Protein AF-A0A238XR84-F1 (afdb_monomer_lite)

Structure (mmCIF, N/CA/C/O backbone):
data_AF-A0A238XR84-F1
#
_entry.id   AF-A0A238XR84-F1
#
loop_
_atom_site.group_PDB
_atom_site.id
_atom_site.type_symbol
_atom_site.label_atom_id
_atom_site.label_alt_id
_atom_site.label_comp_id
_atom_site.label_asym_id
_atom_site.label_entity_id
_atom_site.label_seq_id
_atom_site.pdbx_PDB_ins_code
_atom_site.Cartn_x
_atom_site.Cartn_y
_atom_site.Cartn_z
_atom_site.occupancy
_atom_site.B_iso_or_equiv
_atom_site.auth_seq_id
_atom_site.auth_comp_id
_atom_site.auth_asym_id
_atom_site.auth_atom_id
_atom_site.pdbx_PDB_model_num
ATOM 1 N N . MET A 1 1 ? -1.862 -2.875 7.528 1.00 88.19 1 MET A N 1
ATOM 2 C CA . MET A 1 1 ? -0.727 -2.158 6.907 1.00 88.19 1 MET A CA 1
ATOM 3 C C . MET A 1 1 ? 0.056 -1.457 8.000 1.00 88.19 1 MET A C 1
ATOM 5 O O . MET A 1 1 ? -0.581 -0.856 8.855 1.00 88.19 1 MET A O 1
ATOM 9 N N . ASN A 1 2 ? 1.387 -1.549 8.004 1.00 93.06 2 ASN A N 1
ATOM 10 C CA . ASN A 1 2 ? 2.237 -0.803 8.945 1.00 93.06 2 ASN A CA 1
ATOM 11 C C . ASN A 1 2 ? 2.864 0.441 8.275 1.00 93.06 2 ASN A C 1
ATOM 13 O O . ASN A 1 2 ? 2.780 0.601 7.057 1.00 93.06 2 ASN A O 1
ATOM 17 N N . TRP A 1 3 ? 3.506 1.313 9.059 1.00 92.62 3 TRP A N 1
ATOM 18 C CA . TRP A 1 3 ? 4.103 2.558 8.554 1.00 92.62 3 TRP A CA 1
ATOM 19 C C . TRP A 1 3 ? 5.194 2.340 7.494 1.00 92.62 3 TRP A C 1
ATOM 21 O O . TRP A 1 3 ? 5.201 3.004 6.457 1.00 92.62 3 TRP A O 1
ATOM 31 N N . LYS A 1 4 ? 6.108 1.388 7.733 1.00 93.75 4 LYS A N 1
ATOM 32 C CA . LYS A 1 4 ? 7.199 1.067 6.797 1.00 93.75 4 LYS A CA 1
ATOM 33 C C . LYS A 1 4 ? 6.638 0.577 5.459 1.00 93.75 4 LYS A C 1
ATOM 35 O O . LYS A 1 4 ? 7.104 1.004 4.411 1.00 93.75 4 LYS A O 1
ATOM 40 N N . GLN A 1 5 ? 5.603 -0.259 5.509 1.00 95.19 5 GLN A N 1
ATOM 41 C CA . GLN A 1 5 ? 4.885 -0.774 4.349 1.00 95.19 5 GLN A CA 1
ATOM 42 C C . GLN A 1 5 ? 4.175 0.344 3.577 1.00 95.19 5 GLN A C 1
ATOM 44 O O . GLN A 1 5 ? 4.319 0.395 2.364 1.00 95.19 5 GLN A O 1
ATOM 49 N N . ALA A 1 6 ? 3.492 1.275 4.255 1.00 95.56 6 ALA A N 1
ATOM 50 C CA . ALA A 1 6 ? 2.889 2.445 3.609 1.00 95.56 6 ALA A CA 1
ATOM 51 C C . ALA A 1 6 ? 3.936 3.267 2.833 1.00 95.56 6 ALA A C 1
ATOM 53 O O . ALA A 1 6 ? 3.752 3.541 1.651 1.00 95.56 6 ALA A O 1
ATOM 54 N N . LYS A 1 7 ? 5.090 3.551 3.454 1.00 95.75 7 LYS A N 1
ATOM 55 C CA . LYS A 1 7 ? 6.202 4.249 2.787 1.00 95.75 7 LYS A CA 1
ATOM 56 C C . LYS A 1 7 ? 6.784 3.454 1.608 1.00 95.75 7 LYS A C 1
ATOM 58 O O . LYS A 1 7 ? 7.129 4.052 0.595 1.00 95.75 7 LYS A O 1
ATOM 63 N N . LEU A 1 8 ? 6.908 2.129 1.722 1.00 96.69 8 LEU A N 1
ATOM 64 C CA . LEU A 1 8 ? 7.383 1.273 0.626 1.00 96.69 8 LEU A CA 1
ATOM 65 C C . LEU A 1 8 ? 6.394 1.216 -0.544 1.00 96.69 8 LEU A C 1
ATOM 67 O O . LEU A 1 8 ? 6.840 1.173 -1.683 1.00 96.69 8 LEU A O 1
ATOM 71 N N . LEU A 1 9 ? 5.084 1.259 -0.283 1.00 97.00 9 LEU A N 1
ATOM 72 C CA . LEU A 1 9 ? 4.050 1.345 -1.320 1.00 97.00 9 LEU A CA 1
ATOM 73 C C . LEU A 1 9 ? 4.121 2.681 -2.067 1.00 97.00 9 LEU A C 1
ATOM 75 O O . LEU A 1 9 ? 4.111 2.679 -3.294 1.00 97.00 9 LEU A O 1
ATOM 79 N N . ASP A 1 10 ? 4.262 3.798 -1.345 1.00 96.62 10 ASP A N 1
ATOM 80 C CA . ASP A 1 10 ? 4.427 5.128 -1.948 1.00 96.62 10 ASP A CA 1
ATOM 81 C C . ASP A 1 10 ? 5.706 5.208 -2.810 1.00 96.62 10 ASP A C 1
ATOM 83 O O . ASP A 1 10 ? 5.679 5.755 -3.912 1.00 96.62 10 ASP A O 1
ATOM 87 N N . ILE A 1 11 ? 6.819 4.615 -2.349 1.00 96.25 11 ILE A N 1
ATOM 88 C CA . ILE A 1 11 ? 8.073 4.510 -3.121 1.00 96.25 11 ILE A CA 1
ATOM 89 C C . ILE A 1 11 ? 7.884 3.635 -4.366 1.00 96.25 11 ILE A C 1
ATOM 91 O O . ILE A 1 11 ? 8.213 4.071 -5.463 1.00 96.25 11 ILE A O 1
ATOM 95 N N . LEU A 1 12 ? 7.333 2.427 -4.211 1.00 95.62 12 LEU A N 1
ATOM 96 C CA . LEU A 1 12 ? 7.104 1.485 -5.309 1.00 95.62 12 LEU A CA 1
ATOM 97 C C . LEU A 1 12 ? 6.228 2.106 -6.403 1.00 95.62 12 LEU A C 1
ATOM 99 O O . LEU A 1 12 ? 6.561 2.023 -7.581 1.00 95.62 12 LEU A O 1
ATOM 103 N N . LEU A 1 13 ? 5.137 2.769 -6.010 1.00 95.00 13 LEU A N 1
ATOM 104 C CA . LEU A 1 13 ? 4.223 3.436 -6.931 1.00 95.00 13 LEU A CA 1
ATOM 105 C C . LEU A 1 13 ? 4.885 4.625 -7.645 1.00 95.00 13 LEU A C 1
ATOM 107 O O . LEU A 1 13 ? 4.700 4.789 -8.849 1.00 95.00 13 LEU A O 1
ATOM 111 N N . LYS A 1 14 ? 5.691 5.421 -6.930 1.00 95.06 14 LYS A N 1
ATOM 112 C CA . LYS A 1 14 ? 6.475 6.509 -7.529 1.00 95.06 14 LYS A CA 1
ATOM 113 C C . LYS A 1 14 ? 7.510 5.981 -8.523 1.00 95.06 14 LYS A C 1
ATOM 115 O O . LYS A 1 14 ? 7.680 6.558 -9.589 1.00 95.06 14 LYS A O 1
ATOM 120 N N . ASP A 1 15 ? 8.185 4.882 -8.211 1.00 94.69 15 ASP A N 1
ATOM 121 C CA . ASP A 1 15 ? 9.195 4.321 -9.105 1.00 94.69 15 ASP A CA 1
ATOM 122 C C . ASP A 1 15 ? 8.580 3.788 -10.409 1.00 94.69 15 ASP A C 1
ATOM 124 O O . ASP A 1 15 ? 9.221 3.858 -11.455 1.00 94.69 15 ASP A O 1
ATOM 128 N N . PHE A 1 16 ? 7.316 3.346 -10.405 1.00 93.88 16 PHE A N 1
ATOM 129 C CA . PHE A 1 16 ? 6.619 2.951 -11.635 1.00 93.88 16 PHE A CA 1
ATOM 130 C C . PHE A 1 16 ? 6.484 4.077 -12.679 1.00 93.88 16 PHE A C 1
ATOM 132 O O . PHE A 1 16 ? 6.360 3.766 -13.868 1.00 93.88 16 PHE A O 1
ATOM 139 N N . THR A 1 17 ? 6.552 5.355 -12.277 1.00 92.75 17 THR A N 1
ATOM 140 C CA . THR A 1 17 ? 6.518 6.508 -13.200 1.00 92.75 17 THR A CA 1
ATOM 141 C C . THR A 1 17 ? 7.902 6.929 -13.707 1.00 92.75 17 THR A C 1
ATOM 143 O O . THR A 1 17 ? 7.994 7.700 -14.661 1.00 92.75 17 THR A O 1
ATOM 146 N N . ILE A 1 18 ? 8.997 6.402 -13.142 1.00 92.94 18 ILE A N 1
ATOM 147 C CA . ILE A 1 18 ? 10.359 6.799 -13.521 1.00 92.94 18 ILE A CA 1
ATOM 148 C C . ILE A 1 18 ? 10.687 6.327 -14.944 1.00 92.94 18 ILE A C 1
ATOM 150 O O . ILE A 1 18 ? 10.799 5.132 -15.219 1.00 92.94 18 ILE A O 1
ATOM 154 N N . ILE A 1 19 ? 10.942 7.291 -15.836 1.00 88.06 19 ILE A N 1
ATOM 155 C CA . ILE A 1 19 ? 11.236 7.076 -17.265 1.00 88.06 19 ILE A CA 1
ATOM 156 C C . ILE A 1 19 ? 12.363 6.049 -17.478 1.00 88.06 19 ILE A C 1
ATOM 158 O O . ILE A 1 19 ? 12.243 5.184 -18.338 1.00 88.06 19 ILE A O 1
ATOM 162 N N . LYS A 1 20 ? 13.419 6.061 -16.649 1.00 88.06 20 LYS A N 1
ATOM 163 C CA . LYS A 1 20 ? 14.540 5.101 -16.730 1.00 88.06 20 LYS A CA 1
ATOM 164 C C . LYS A 1 20 ? 14.117 3.629 -16.562 1.00 88.06 20 LYS A C 1
ATOM 166 O O . LYS A 1 20 ? 14.838 2.737 -17.006 1.00 88.06 20 LYS A O 1
ATOM 171 N N . TYR A 1 21 ? 12.988 3.353 -15.909 1.00 88.00 21 TYR A N 1
ATOM 172 C CA . TYR A 1 21 ? 12.484 1.989 -15.714 1.00 88.00 21 TYR A CA 1
ATOM 173 C C . TYR A 1 21 ? 11.470 1.571 -16.789 1.00 88.00 21 TYR A C 1
ATOM 175 O O . TYR A 1 21 ? 11.160 0.380 -16.900 1.00 88.00 21 TYR A O 1
ATOM 183 N N . LYS A 1 22 ? 11.020 2.506 -17.634 1.00 84.62 22 LYS A N 1
ATOM 184 C CA . LYS A 1 22 ? 10.202 2.201 -18.809 1.00 84.62 22 LYS A CA 1
ATOM 185 C C . LYS A 1 22 ? 11.039 1.501 -19.886 1.00 84.62 22 LYS A C 1
ATOM 187 O O . LYS A 1 22 ? 12.230 1.750 -20.059 1.00 84.62 22 LYS A O 1
ATOM 192 N N . GLY A 1 23 ? 10.427 0.538 -20.564 1.00 79.31 23 GLY A N 1
ATOM 193 C CA . GLY A 1 23 ? 10.856 0.034 -21.867 1.00 79.31 23 GLY A CA 1
ATOM 194 C C . GLY A 1 23 ? 9.964 0.632 -22.951 1.00 79.31 23 GLY A C 1
ATOM 195 O O . GLY A 1 23 ? 9.731 1.838 -22.964 1.00 79.31 23 GLY A O 1
ATOM 196 N N . ASN A 1 24 ? 9.405 -0.227 -23.802 1.00 82.06 24 ASN A N 1
ATOM 197 C CA . ASN A 1 24 ? 8.476 0.130 -24.879 1.00 82.06 24 ASN A CA 1
ATOM 198 C C . ASN A 1 24 ? 7.098 0.555 -24.316 1.00 82.06 24 ASN A C 1
ATOM 200 O O . ASN A 1 24 ? 6.122 -0.172 -24.449 1.00 82.06 24 ASN A O 1
ATOM 204 N N . GLY A 1 25 ? 7.028 1.677 -23.595 1.00 79.12 25 GLY A N 1
ATOM 205 C CA . GLY A 1 25 ? 5.813 2.193 -22.941 1.00 79.12 25 GLY A CA 1
ATOM 206 C C . GLY A 1 25 ? 5.474 1.568 -21.577 1.00 79.12 25 GLY A C 1
ATOM 207 O O . GLY A 1 25 ? 4.830 2.220 -20.757 1.00 79.12 25 GLY A O 1
ATOM 208 N N . TYR A 1 26 ? 5.957 0.355 -21.291 1.00 88.00 26 TYR A N 1
ATOM 209 C CA . TYR A 1 26 ? 5.687 -0.371 -20.041 1.00 88.00 26 TYR A CA 1
ATOM 210 C C . TYR A 1 26 ? 6.864 -0.357 -19.060 1.00 88.00 26 TYR A C 1
ATOM 212 O O . TYR A 1 26 ? 8.029 -0.379 -19.464 1.00 88.00 26 TYR A O 1
ATOM 220 N N . THR A 1 27 ? 6.561 -0.421 -17.765 1.00 91.00 27 THR A N 1
ATOM 221 C CA . THR A 1 27 ? 7.530 -0.562 -16.671 1.00 91.00 27 THR A CA 1
ATOM 222 C C . THR A 1 27 ? 7.480 -1.987 -16.114 1.00 91.00 27 THR A C 1
ATOM 224 O O . THR A 1 27 ? 6.407 -2.480 -15.767 1.00 91.00 27 THR A O 1
ATOM 227 N N . THR A 1 28 ? 8.627 -2.664 -15.989 1.00 91.31 28 THR A N 1
ATOM 228 C CA . THR A 1 28 ? 8.677 -4.011 -15.389 1.00 91.31 28 THR A CA 1
ATOM 229 C C . THR A 1 28 ? 8.962 -3.948 -13.890 1.00 91.31 28 THR A C 1
ATOM 231 O O . THR A 1 28 ? 9.750 -3.117 -13.428 1.00 91.31 28 THR A O 1
ATOM 234 N N . VAL A 1 29 ? 8.362 -4.867 -13.127 1.00 92.00 29 VAL A N 1
ATOM 235 C CA . VAL A 1 29 ? 8.583 -4.988 -11.671 1.00 92.00 29 VAL A CA 1
ATOM 236 C C . VAL A 1 29 ? 10.067 -5.172 -11.357 1.00 92.00 29 VAL A C 1
ATOM 238 O O . VAL A 1 29 ? 10.589 -4.572 -10.422 1.00 92.00 29 VAL A O 1
ATOM 241 N N . GLU A 1 30 ? 10.773 -5.963 -12.166 1.00 91.50 30 GLU A N 1
ATOM 242 C CA . GLU A 1 30 ? 12.195 -6.244 -11.976 1.00 91.50 30 GLU A CA 1
ATOM 243 C C . GLU A 1 30 ? 13.076 -4.995 -12.148 1.00 91.50 30 GLU A C 1
ATOM 245 O O . GLU A 1 30 ? 13.988 -4.782 -11.345 1.00 91.50 30 GLU A O 1
ATOM 250 N N . LYS A 1 31 ? 12.791 -4.135 -13.141 1.00 92.44 31 LYS A N 1
ATOM 251 C CA . LYS A 1 31 ? 13.519 -2.868 -13.336 1.00 92.44 31 LYS A CA 1
ATOM 252 C C . LYS A 1 31 ? 13.318 -1.925 -12.151 1.00 92.44 31 LYS A C 1
ATOM 254 O O . LYS A 1 31 ? 14.297 -1.381 -11.648 1.00 92.44 31 LYS A O 1
ATOM 259 N N . VAL A 1 32 ? 12.079 -1.786 -11.676 1.00 93.19 32 VAL A N 1
ATOM 260 C CA . VAL A 1 32 ? 11.742 -0.982 -10.487 1.00 93.19 32 VAL A CA 1
ATOM 261 C C . VAL A 1 32 ? 12.441 -1.531 -9.240 1.00 93.19 32 VAL A C 1
ATOM 263 O O . VAL A 1 32 ? 13.127 -0.794 -8.532 1.00 93.19 32 VAL A O 1
ATOM 266 N N . LYS A 1 33 ? 12.353 -2.849 -9.015 1.00 93.75 33 LYS A N 1
ATOM 267 C CA . LYS A 1 33 ? 12.988 -3.531 -7.883 1.00 93.75 33 LYS A CA 1
ATOM 268 C C . LYS A 1 33 ? 14.503 -3.313 -7.865 1.00 93.75 33 LYS A C 1
ATOM 270 O O . LYS A 1 33 ? 15.031 -2.859 -6.855 1.00 93.75 33 LYS A O 1
ATOM 275 N N . LYS A 1 34 ? 15.201 -3.606 -8.970 1.00 92.50 34 LYS A N 1
ATOM 276 C CA . LYS A 1 34 ? 16.663 -3.429 -9.080 1.00 92.50 34 LYS A CA 1
ATOM 277 C C . LYS A 1 34 ? 17.073 -1.953 -9.037 1.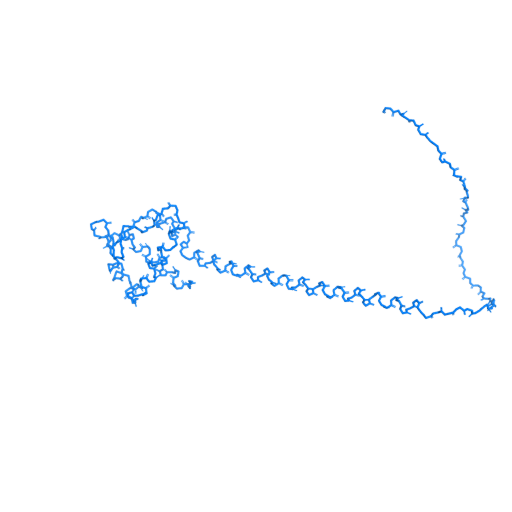00 92.50 34 LYS A C 1
ATOM 279 O O . LYS A 1 34 ? 18.156 -1.633 -8.554 1.00 92.50 34 LYS A O 1
ATOM 284 N N . GLY A 1 35 ? 16.214 -1.059 -9.528 1.00 90.44 35 GLY A N 1
ATOM 285 C CA . GLY A 1 35 ? 16.471 0.373 -9.620 1.00 90.44 35 GLY A CA 1
ATOM 286 C C . GLY A 1 35 ? 16.531 1.108 -8.278 1.00 90.44 35 GLY A C 1
ATOM 287 O O . GLY A 1 35 ? 17.268 2.089 -8.169 1.00 90.44 35 GLY A O 1
ATOM 288 N N . ASN A 1 36 ? 15.807 0.638 -7.256 1.00 94.19 36 ASN A N 1
ATOM 289 C CA . ASN A 1 36 ? 15.675 1.335 -5.975 1.00 94.19 36 ASN A CA 1
ATOM 290 C C . ASN A 1 36 ? 16.340 0.584 -4.807 1.00 94.19 36 ASN A C 1
ATOM 292 O O . ASN A 1 36 ? 16.024 -0.568 -4.515 1.00 94.19 36 ASN A O 1
ATOM 296 N N . LYS A 1 37 ? 17.209 1.274 -4.053 1.00 92.94 37 LYS A N 1
ATOM 297 C CA . LYS A 1 37 ? 17.956 0.717 -2.903 1.00 92.94 37 LYS A CA 1
ATOM 298 C C . LYS A 1 37 ? 17.073 0.166 -1.769 1.00 92.94 37 LYS A C 1
ATOM 300 O O . LYS A 1 37 ? 17.549 -0.662 -0.993 1.00 92.94 37 LYS A O 1
ATOM 305 N N . HIS A 1 38 ? 15.828 0.626 -1.643 1.00 92.88 38 HIS A N 1
ATOM 306 C CA . HIS A 1 38 ? 14.859 0.126 -0.665 1.00 92.88 38 HIS A CA 1
ATOM 307 C C . HIS A 1 38 ? 14.082 -1.092 -1.176 1.00 92.88 38 HIS A C 1
ATOM 309 O O . HIS A 1 38 ? 13.787 -1.979 -0.381 1.00 92.88 38 HIS A O 1
ATOM 315 N N . LEU A 1 39 ? 13.784 -1.158 -2.479 1.00 94.19 39 LEU A N 1
ATOM 316 C CA . LEU A 1 39 ? 13.023 -2.257 -3.088 1.00 94.19 39 LEU A CA 1
ATOM 317 C C . LEU A 1 39 ? 13.912 -3.460 -3.432 1.00 94.19 39 LEU A C 1
ATOM 319 O O . LEU A 1 39 ? 13.488 -4.601 -3.272 1.00 94.19 39 LEU A O 1
ATOM 323 N N . ASN A 1 40 ? 15.168 -3.225 -3.824 1.00 94.38 40 ASN A N 1
ATOM 324 C CA . ASN A 1 40 ? 16.122 -4.279 -4.184 1.00 94.38 40 ASN A CA 1
ATOM 325 C C . ASN A 1 40 ? 16.408 -5.246 -3.019 1.00 94.38 40 ASN A C 1
ATOM 327 O O . ASN A 1 40 ? 16.695 -6.419 -3.233 1.00 94.38 40 ASN A O 1
ATOM 331 N N . LYS A 1 41 ? 16.287 -4.763 -1.775 1.00 93.62 41 LYS A N 1
ATOM 332 C CA . LYS A 1 41 ? 16.479 -5.560 -0.552 1.00 93.62 41 LYS A CA 1
ATOM 333 C C . LYS A 1 41 ? 15.296 -6.470 -0.203 1.00 93.62 41 LYS A C 1
ATOM 335 O O . LYS A 1 41 ? 15.426 -7.275 0.710 1.00 93.62 41 LYS A O 1
ATOM 340 N N . LEU A 1 42 ? 14.153 -6.319 -0.874 1.00 94.38 42 LEU A N 1
ATOM 341 C CA . LEU A 1 42 ? 12.951 -7.105 -0.603 1.00 94.38 42 LEU A CA 1
ATOM 342 C C . LEU A 1 42 ? 12.981 -8.436 -1.363 1.00 94.38 42 LEU A C 1
ATOM 344 O O . LEU A 1 42 ? 13.442 -8.523 -2.505 1.00 94.38 42 LEU A O 1
ATOM 348 N N . SER A 1 43 ? 12.431 -9.481 -0.756 1.00 95.38 43 SER A N 1
ATOM 349 C CA . SER A 1 43 ? 12.114 -10.728 -1.456 1.00 95.38 43 SER A CA 1
ATOM 350 C C . SER A 1 43 ? 11.044 -10.498 -2.536 1.00 95.38 43 SER A C 1
ATOM 352 O O . SER A 1 43 ? 10.295 -9.520 -2.491 1.00 95.38 43 SER A O 1
ATOM 354 N N . ASN A 1 44 ? 10.948 -11.394 -3.526 1.00 93.12 44 ASN A N 1
ATOM 355 C CA . ASN A 1 44 ? 9.898 -11.289 -4.553 1.00 93.12 44 ASN A CA 1
ATOM 356 C C . ASN A 1 44 ? 8.503 -11.343 -3.910 1.00 93.12 44 ASN A C 1
ATOM 358 O O . ASN A 1 44 ? 7.689 -10.465 -4.153 1.00 93.12 44 ASN A O 1
ATOM 362 N N . LEU A 1 45 ? 8.306 -12.254 -2.953 1.00 94.62 45 LEU A N 1
ATOM 363 C CA . LEU A 1 45 ? 7.070 -12.396 -2.184 1.00 94.62 45 LEU A CA 1
ATOM 364 C C . LEU A 1 45 ? 6.692 -11.138 -1.373 1.00 94.62 45 LEU A C 1
ATOM 366 O O . LEU A 1 45 ? 5.510 -10.882 -1.143 1.00 94.62 45 LEU A O 1
ATOM 370 N N . GLU A 1 46 ? 7.657 -10.326 -0.933 1.00 95.00 46 GLU A N 1
ATOM 371 C CA . GLU A 1 46 ? 7.366 -9.010 -0.347 1.00 95.00 46 GLU A CA 1
ATOM 372 C C . GLU A 1 46 ? 6.936 -7.988 -1.402 1.00 95.00 46 GLU A C 1
ATOM 374 O O . GLU A 1 46 ? 5.968 -7.268 -1.167 1.00 95.00 46 GLU A O 1
ATOM 379 N N . ILE A 1 47 ? 7.596 -7.946 -2.564 1.00 95.06 47 ILE A N 1
ATOM 380 C CA . ILE A 1 47 ? 7.181 -7.096 -3.692 1.00 95.06 47 ILE A CA 1
ATOM 381 C C . ILE A 1 47 ? 5.766 -7.470 -4.156 1.00 95.06 47 ILE A C 1
ATOM 383 O O . ILE A 1 47 ? 4.926 -6.583 -4.293 1.00 95.06 47 ILE A O 1
ATOM 387 N N . ASP A 1 48 ? 5.455 -8.759 -4.285 1.00 93.62 48 ASP A N 1
ATOM 388 C CA . ASP A 1 48 ? 4.131 -9.256 -4.672 1.00 93.62 48 ASP A CA 1
ATOM 389 C C . ASP A 1 48 ? 3.057 -8.860 -3.648 1.00 93.62 48 ASP A C 1
ATOM 391 O O . ASP A 1 48 ? 1.972 -8.410 -4.018 1.00 93.62 48 ASP A O 1
ATOM 395 N N . LYS A 1 49 ? 3.373 -8.919 -2.344 1.00 94.94 49 LYS A N 1
ATOM 396 C CA . LYS A 1 49 ? 2.500 -8.395 -1.277 1.00 94.94 49 LYS A CA 1
ATOM 397 C C . LYS A 1 49 ? 2.268 -6.887 -1.398 1.00 94.94 49 LYS A C 1
ATOM 399 O O . LYS A 1 49 ? 1.159 -6.431 -1.118 1.00 94.94 49 LYS A O 1
ATOM 404 N N . LEU A 1 50 ? 3.276 -6.103 -1.791 1.00 95.38 50 LEU A N 1
ATOM 405 C CA . LEU A 1 50 ? 3.108 -4.664 -2.025 1.00 95.38 50 LEU A CA 1
ATOM 406 C C . LEU A 1 50 ? 2.232 -4.407 -3.264 1.00 95.38 50 LEU A C 1
ATOM 408 O O . LEU A 1 50 ? 1.263 -3.654 -3.177 1.00 95.38 50 LEU A O 1
ATOM 412 N N . LEU A 1 51 ? 2.502 -5.087 -4.382 1.00 94.69 51 LEU A N 1
ATOM 413 C CA . LEU A 1 51 ? 1.708 -4.999 -5.613 1.00 94.69 51 LEU A CA 1
ATOM 414 C C . LEU A 1 51 ? 0.250 -5.416 -5.390 1.00 94.69 51 LEU A C 1
ATOM 416 O O . LEU A 1 51 ? -0.656 -4.748 -5.883 1.00 94.69 51 LEU A O 1
ATOM 420 N N . PHE A 1 52 ? 0.002 -6.462 -4.599 1.00 94.00 52 PHE A N 1
ATOM 421 C CA . PHE A 1 52 ? -1.344 -6.880 -4.208 1.00 94.00 52 PHE A CA 1
ATOM 422 C C . PHE A 1 52 ? -2.091 -5.784 -3.435 1.00 94.00 52 PHE A C 1
ATOM 424 O O . PHE A 1 52 ? -3.269 -5.541 -3.696 1.00 94.00 52 PHE A O 1
ATOM 431 N N . ILE A 1 53 ? -1.418 -5.073 -2.522 1.00 94.94 53 ILE A N 1
ATOM 432 C CA . ILE A 1 53 ? -2.026 -3.945 -1.800 1.00 94.94 53 ILE A CA 1
ATOM 433 C C . ILE A 1 53 ? -2.325 -2.782 -2.754 1.00 94.94 53 ILE A C 1
ATOM 435 O O . ILE A 1 53 ? -3.410 -2.211 -2.665 1.00 94.94 53 ILE A O 1
ATOM 439 N N . ILE A 1 54 ? -1.431 -2.469 -3.701 1.00 94.75 54 ILE A N 1
ATOM 440 C CA . ILE A 1 54 ? -1.698 -1.450 -4.732 1.00 94.75 54 ILE A CA 1
ATOM 441 C C . ILE A 1 54 ? -2.916 -1.849 -5.574 1.00 94.75 54 ILE A C 1
ATOM 443 O O . ILE A 1 54 ? -3.844 -1.051 -5.710 1.00 94.75 54 ILE A O 1
ATOM 447 N N . LYS A 1 55 ? -2.964 -3.096 -6.068 1.00 92.94 55 LYS A N 1
ATOM 448 C CA . LYS A 1 55 ? -4.103 -3.636 -6.827 1.00 92.94 55 LYS A CA 1
ATOM 449 C C . LYS A 1 55 ? -5.407 -3.579 -6.023 1.00 92.94 55 LYS A C 1
ATOM 451 O O . LYS A 1 55 ? -6.429 -3.201 -6.579 1.00 92.94 55 LYS A O 1
ATOM 456 N N . LYS A 1 56 ? -5.382 -3.884 -4.721 1.00 93.81 56 LYS A N 1
ATOM 457 C CA . LYS A 1 56 ? -6.566 -3.820 -3.847 1.00 93.81 56 LYS A CA 1
ATOM 458 C C . LYS A 1 56 ? -7.054 -2.391 -3.595 1.00 93.81 56 LYS A C 1
ATOM 460 O O . LYS A 1 56 ? -8.259 -2.156 -3.584 1.00 93.81 56 LYS A O 1
ATOM 465 N N . GLU A 1 57 ? -6.151 -1.445 -3.351 1.00 93.06 57 GLU A N 1
ATOM 466 C CA . GLU A 1 57 ? -6.538 -0.065 -3.035 1.00 93.06 57 GLU A CA 1
ATOM 467 C C . GLU A 1 57 ? -6.933 0.731 -4.288 1.00 93.06 57 GLU A C 1
ATOM 469 O O . GLU A 1 57 ? -7.855 1.540 -4.207 1.00 93.06 57 GLU A O 1
ATOM 474 N N . GLN A 1 58 ? -6.347 0.454 -5.462 1.00 94.19 58 GLN A N 1
ATOM 475 C CA . GLN A 1 58 ? -6.742 1.138 -6.703 1.00 94.19 58 GLN A CA 1
ATOM 476 C C . GLN A 1 58 ? -8.160 0.794 -7.186 1.00 94.19 58 GLN A C 1
ATOM 478 O O . GLN A 1 58 ? -8.744 1.588 -7.912 1.00 94.19 58 GLN A O 1
ATOM 483 N N . LEU A 1 59 ? -8.754 -0.324 -6.743 1.00 92.69 59 LEU A N 1
ATOM 484 C CA . LEU A 1 59 ? -10.170 -0.645 -7.000 1.00 92.69 59 LEU A CA 1
ATOM 485 C C . LEU A 1 59 ? -11.146 0.355 -6.353 1.00 92.69 59 LEU A C 1
ATOM 487 O O . LEU A 1 59 ? -12.327 0.358 -6.682 1.00 92.69 59 LEU A O 1
ATOM 491 N N . LYS A 1 60 ? -10.670 1.189 -5.420 1.00 92.62 60 LYS A N 1
ATOM 492 C CA . LYS A 1 60 ? -11.453 2.252 -4.769 1.00 92.62 60 LYS A CA 1
ATOM 493 C C . LYS A 1 60 ? -11.309 3.607 -5.469 1.00 92.62 60 LYS A C 1
ATOM 495 O O . LYS A 1 60 ? -11.897 4.583 -5.011 1.00 92.62 60 LYS A O 1
ATOM 500 N N . LEU A 1 61 ? -10.482 3.692 -6.514 1.00 90.75 61 LEU A N 1
ATOM 501 C CA . LEU A 1 61 ? -10.222 4.919 -7.264 1.00 90.75 61 LEU A CA 1
ATOM 502 C C . LEU A 1 61 ? -11.040 4.924 -8.567 1.00 90.75 61 LEU A C 1
ATOM 504 O O . LEU A 1 61 ? -11.209 3.865 -9.170 1.00 90.75 61 LEU A O 1
ATOM 508 N N . PRO A 1 62 ? -11.487 6.094 -9.067 1.00 89.69 62 PRO A N 1
ATOM 509 C CA . PRO A 1 62 ? -12.222 6.180 -10.336 1.00 89.69 62 PRO A CA 1
ATOM 510 C C . PRO A 1 62 ? -11.421 5.724 -11.565 1.00 89.69 62 PRO A C 1
ATOM 512 O O . PRO A 1 62 ? -12.000 5.420 -12.604 1.00 89.69 62 PRO A O 1
ATOM 515 N N . LYS A 1 63 ? -10.085 5.717 -11.471 1.00 90.88 63 LYS A N 1
ATOM 516 C CA . LYS A 1 63 ? -9.159 5.265 -12.516 1.00 90.88 63 LYS A CA 1
ATOM 517 C C . LYS A 1 63 ? -8.051 4.415 -11.878 1.00 90.88 63 LYS A C 1
ATOM 519 O O . LYS A 1 63 ? -7.596 4.759 -10.785 1.00 90.88 63 LYS A O 1
ATOM 524 N N . PRO A 1 64 ? -7.584 3.335 -12.529 1.00 93.94 64 PRO A N 1
ATOM 525 C CA . PRO A 1 64 ? -6.474 2.538 -12.021 1.00 93.94 64 PRO A CA 1
ATOM 526 C C . PRO A 1 64 ? -5.152 3.315 -12.100 1.00 93.94 64 PRO A C 1
ATOM 528 O O . PRO A 1 64 ? -4.913 4.083 -13.037 1.00 93.94 64 PRO A O 1
ATOM 531 N N . MET A 1 65 ? -4.274 3.073 -11.125 1.00 94.56 65 MET A N 1
ATOM 532 C CA . MET A 1 65 ? -2.913 3.620 -11.088 1.00 94.56 65 MET A CA 1
ATOM 533 C C . MET A 1 65 ? -1.956 2.776 -11.935 1.00 94.56 65 MET A C 1
ATOM 535 O O . MET A 1 65 ? -1.157 3.312 -12.699 1.00 94.56 65 MET A O 1
ATOM 539 N N . LEU A 1 66 ? -2.062 1.450 -11.819 1.00 93.25 66 LEU A N 1
ATOM 540 C CA . LEU A 1 66 ? -1.296 0.469 -12.581 1.00 93.25 66 LEU A CA 1
ATOM 541 C C . LEU A 1 66 ? -2.260 -0.445 -13.342 1.00 93.25 66 LEU A C 1
ATOM 543 O O . LEU A 1 66 ? -3.128 -1.081 -12.739 1.00 93.25 66 LEU A O 1
ATOM 547 N N . SER A 1 67 ? -2.080 -0.532 -14.657 1.00 89.31 67 SER A N 1
ATOM 548 C CA . SER A 1 67 ? -2.785 -1.473 -15.537 1.00 89.31 67 SER A CA 1
ATOM 549 C C . SER A 1 67 ? -1.797 -2.488 -16.113 1.00 89.31 67 SER A C 1
ATOM 551 O O . SER A 1 67 ? -0.616 -2.179 -16.234 1.00 89.31 67 SER A O 1
ATOM 553 N N . GLY A 1 68 ? -2.256 -3.683 -16.482 1.00 84.50 68 GLY A N 1
ATOM 554 C CA . GLY A 1 68 ? -1.395 -4.746 -17.013 1.00 84.50 68 GLY A CA 1
ATOM 555 C C . GLY A 1 68 ? -1.188 -5.918 -16.052 1.00 84.50 68 GLY A C 1
ATOM 556 O O . GLY A 1 68 ? -1.904 -6.077 -15.058 1.00 84.50 68 GLY A O 1
ATOM 557 N N . ASP A 1 69 ? -0.230 -6.767 -16.409 1.00 79.31 69 ASP A N 1
ATOM 558 C CA . ASP A 1 69 ? -0.066 -8.109 -15.857 1.00 79.31 69 ASP A CA 1
ATOM 559 C C . ASP A 1 69 ? 0.855 -8.137 -14.618 1.00 79.31 69 ASP A C 1
ATOM 561 O O . ASP A 1 69 ? 1.291 -7.104 -14.118 1.00 79.31 69 ASP A O 1
ATOM 565 N N . ILE A 1 70 ? 1.128 -9.316 -14.059 1.00 73.56 70 ILE A N 1
ATOM 566 C CA . ILE A 1 70 ? 1.850 -9.497 -12.787 1.00 73.56 70 ILE A CA 1
ATOM 567 C C . ILE A 1 70 ? 3.268 -8.893 -12.820 1.00 73.56 70 ILE A C 1
ATOM 569 O O . ILE A 1 70 ? 3.715 -8.341 -11.815 1.00 73.56 70 ILE A O 1
ATOM 573 N N . SER A 1 71 ? 3.965 -8.964 -13.958 1.00 80.56 71 SER A N 1
ATOM 574 C CA . SER A 1 71 ? 5.373 -8.557 -14.109 1.00 80.56 71 SER A CA 1
ATOM 575 C C . SER A 1 71 ? 5.594 -7.266 -14.915 1.00 80.56 71 SER A C 1
ATOM 577 O O . SER A 1 71 ? 6.678 -6.674 -14.832 1.00 80.56 71 SER A O 1
ATOM 579 N N . ILE A 1 72 ? 4.589 -6.814 -15.676 1.00 85.06 72 ILE A N 1
ATOM 580 C CA . ILE A 1 72 ? 4.675 -5.704 -16.638 1.00 85.06 72 ILE A CA 1
ATOM 581 C C . ILE A 1 72 ? 3.469 -4.780 -16.454 1.00 85.06 72 ILE A C 1
ATOM 583 O O . ILE A 1 72 ? 2.330 -5.184 -16.683 1.00 85.06 72 ILE A O 1
ATOM 587 N N . PHE A 1 73 ? 3.731 -3.520 -16.100 1.00 91.38 73 PHE A N 1
ATOM 588 C CA . PHE A 1 73 ? 2.701 -2.527 -15.811 1.00 91.38 73 PHE A CA 1
ATOM 589 C C . PHE A 1 73 ? 2.783 -1.308 -16.734 1.00 91.38 73 PHE A C 1
ATOM 591 O O . PHE A 1 73 ? 3.848 -0.730 -16.954 1.00 91.38 73 PHE A O 1
ATOM 598 N N . LEU A 1 74 ? 1.622 -0.871 -17.214 1.00 91.19 74 LEU A N 1
ATOM 599 C CA . LEU A 1 74 ? 1.383 0.468 -17.730 1.00 91.19 74 LEU A CA 1
ATOM 600 C C . LEU A 1 74 ? 1.003 1.373 -16.549 1.00 91.19 74 LEU A C 1
ATOM 602 O O . LEU A 1 74 ? -0.036 1.180 -15.911 1.00 91.19 74 LEU A O 1
ATOM 606 N N . ALA A 1 75 ? 1.863 2.343 -16.246 1.00 92.25 75 ALA A N 1
ATOM 607 C CA . ALA A 1 75 ? 1.673 3.284 -15.150 1.00 92.25 75 ALA A CA 1
ATOM 608 C C . ALA A 1 75 ? 0.900 4.524 -15.622 1.00 92.25 75 ALA A C 1
ATOM 610 O O . ALA A 1 75 ? 1.360 5.254 -16.500 1.00 92.25 75 ALA A O 1
ATOM 611 N N . ASN A 1 76 ? -0.256 4.787 -15.013 1.00 93.44 76 ASN A N 1
ATOM 612 C CA . ASN A 1 76 ? -1.011 6.019 -15.215 1.00 93.44 76 ASN A CA 1
ATOM 613 C C . ASN A 1 76 ? -0.404 7.120 -14.332 1.00 93.44 76 ASN A C 1
ATOM 615 O O . ASN A 1 76 ? -0.784 7.288 -13.172 1.00 93.44 76 ASN A O 1
ATOM 619 N N . GLU A 1 77 ? 0.572 7.846 -14.881 1.00 92.94 77 GLU A N 1
ATOM 620 C CA . GLU A 1 77 ? 1.335 8.867 -14.152 1.00 92.94 77 GLU A CA 1
ATOM 621 C C . GLU A 1 77 ? 0.453 9.934 -13.507 1.00 92.94 77 GLU A C 1
ATOM 623 O O . GLU A 1 77 ? 0.718 10.324 -12.374 1.00 92.94 77 GLU A O 1
ATOM 628 N N . TYR A 1 78 ? -0.604 10.380 -14.194 1.00 94.31 78 TYR A N 1
ATOM 629 C CA . TYR A 1 78 ? -1.519 11.387 -13.663 1.00 94.31 78 TYR A CA 1
ATOM 630 C C . TYR A 1 78 ? -2.181 10.891 -12.375 1.00 94.31 78 TYR A C 1
ATOM 632 O O . TYR A 1 78 ? -2.038 11.518 -11.329 1.00 94.31 78 TYR A O 1
ATOM 640 N N . THR A 1 79 ? -2.828 9.722 -12.421 1.00 94.62 79 THR A N 1
ATOM 641 C CA . THR A 1 79 ? -3.533 9.166 -11.256 1.00 94.62 79 THR A CA 1
ATOM 642 C C . THR A 1 79 ? -2.570 8.731 -10.147 1.00 94.62 79 THR A C 1
ATOM 644 O O . THR A 1 79 ? -2.904 8.865 -8.973 1.00 94.62 79 THR A O 1
ATOM 647 N N . ILE A 1 80 ? -1.354 8.277 -10.476 1.00 95.31 80 ILE A N 1
ATOM 648 C CA . ILE A 1 80 ? -0.302 8.016 -9.479 1.00 95.31 80 ILE A CA 1
ATOM 649 C C . ILE A 1 80 ? 0.119 9.309 -8.775 1.00 95.31 80 ILE A C 1
ATOM 651 O O . ILE A 1 80 ? 0.154 9.352 -7.545 1.00 95.31 80 ILE A O 1
ATOM 655 N N . ASN A 1 81 ? 0.428 10.364 -9.529 1.00 95.38 81 ASN A N 1
ATOM 656 C CA . ASN A 1 81 ? 0.884 11.630 -8.965 1.00 95.38 81 ASN A CA 1
ATOM 657 C C . ASN A 1 81 ? -0.229 12.306 -8.151 1.00 95.38 81 ASN A C 1
ATOM 659 O O . ASN A 1 81 ? 0.032 12.771 -7.047 1.00 95.38 81 ASN A O 1
ATOM 663 N N . GLU A 1 82 ? -1.473 12.293 -8.637 1.00 95.56 82 GLU A N 1
ATOM 664 C CA . GLU A 1 82 ? -2.659 12.749 -7.903 1.00 95.56 82 GLU A CA 1
ATOM 665 C C . GLU A 1 82 ? -2.824 11.987 -6.577 1.00 95.56 82 GLU A C 1
ATOM 667 O O . GLU A 1 82 ? -2.917 12.599 -5.510 1.00 95.56 82 GLU A O 1
ATOM 672 N N . PHE A 1 83 ? -2.771 10.651 -6.612 1.00 96.06 83 PHE A N 1
ATOM 673 C CA . PHE A 1 83 ? -2.878 9.809 -5.423 1.00 96.06 83 PHE A CA 1
ATOM 674 C C . PHE A 1 83 ? -1.770 10.104 -4.399 1.00 96.06 83 PHE A C 1
ATOM 676 O O . PHE A 1 83 ? -2.068 10.331 -3.221 1.00 96.06 83 PHE A O 1
ATOM 683 N N . LEU A 1 84 ? -0.506 10.161 -4.835 1.00 95.94 84 LEU A N 1
ATOM 684 C CA . LEU A 1 84 ? 0.642 10.455 -3.971 1.00 95.94 84 LEU A CA 1
ATOM 685 C C . LEU A 1 84 ? 0.568 11.874 -3.384 1.00 95.94 84 LEU A C 1
ATOM 687 O O . LEU A 1 84 ? 0.740 12.038 -2.174 1.00 95.94 84 LEU A O 1
ATOM 691 N N . ASN A 1 85 ? 0.229 12.879 -4.198 1.00 95.38 85 ASN A N 1
ATOM 692 C CA . ASN A 1 85 ? 0.055 14.268 -3.757 1.00 95.38 85 ASN A CA 1
ATOM 693 C C . ASN A 1 85 ? -1.116 14.417 -2.773 1.00 95.38 85 ASN A C 1
ATOM 695 O O . ASN A 1 85 ? -1.027 15.191 -1.823 1.00 95.38 85 ASN A O 1
ATOM 699 N N . SER A 1 86 ? -2.180 13.621 -2.927 1.00 93.62 86 SER A N 1
ATOM 700 C CA . SER A 1 86 ? -3.302 13.581 -1.978 1.00 93.62 86 SER A CA 1
ATOM 701 C C . SER A 1 86 ? -2.948 12.963 -0.613 1.00 93.62 86 SER A C 1
ATOM 703 O O . SER A 1 86 ? -3.786 12.977 0.296 1.00 93.62 86 SER A O 1
ATOM 705 N N . GLY A 1 87 ? -1.729 12.423 -0.465 1.00 92.00 87 GLY A N 1
ATOM 706 C CA . GLY A 1 87 ? -1.176 11.829 0.754 1.00 92.00 87 GLY A CA 1
ATOM 707 C C . GLY A 1 87 ? -0.892 10.323 0.675 1.00 92.00 87 GLY A C 1
ATOM 708 O O . GLY A 1 87 ? -0.420 9.764 1.667 1.00 92.00 87 GLY A O 1
ATOM 709 N N . GLY A 1 88 ? -1.176 9.670 -0.457 1.00 94.75 88 GLY A N 1
ATOM 710 C CA . GLY A 1 88 ? -0.789 8.289 -0.758 1.00 94.75 88 GLY A CA 1
ATOM 711 C C . GLY A 1 88 ? -1.237 7.217 0.248 1.00 94.75 88 GLY A C 1
ATOM 712 O O . GLY A 1 88 ? -2.200 7.372 1.010 1.00 94.75 88 GLY A O 1
ATOM 713 N N . PHE A 1 89 ? -0.490 6.113 0.302 1.00 96.00 89 PHE A N 1
ATOM 714 C CA . PHE A 1 89 ? -0.682 5.043 1.284 1.00 96.00 89 PHE A CA 1
ATOM 715 C C . PHE A 1 89 ? -0.399 5.515 2.712 1.00 96.00 89 PHE A C 1
ATOM 717 O O . PHE A 1 89 ? -1.019 5.008 3.652 1.00 96.00 89 PHE A O 1
ATOM 724 N N . LYS A 1 90 ? 0.456 6.530 2.900 1.00 93.62 90 LYS A N 1
ATOM 725 C CA . LYS A 1 90 ? 0.604 7.248 4.177 1.00 93.62 90 LYS A CA 1
ATOM 726 C C . LYS A 1 90 ? -0.744 7.758 4.714 1.00 93.62 90 LYS A C 1
ATOM 728 O O . LYS A 1 90 ? -1.037 7.538 5.889 1.00 93.62 90 LYS A O 1
ATOM 733 N N . LYS A 1 91 ? -1.593 8.382 3.892 1.00 94.12 91 LYS A N 1
ATOM 734 C CA . LYS A 1 91 ? -2.932 8.854 4.302 1.00 94.12 91 LYS A CA 1
ATOM 735 C C . LYS A 1 91 ? -3.879 7.701 4.629 1.00 94.12 91 LYS A C 1
ATOM 737 O O . LYS A 1 91 ? -4.583 7.771 5.633 1.00 94.12 91 LYS A O 1
ATOM 742 N N . ILE A 1 92 ? -3.847 6.619 3.846 1.00 93.50 92 ILE A N 1
ATOM 743 C CA . ILE A 1 92 ? -4.634 5.400 4.116 1.00 93.50 92 ILE A CA 1
ATOM 744 C C . ILE A 1 92 ? -4.239 4.784 5.469 1.00 93.50 92 ILE A C 1
ATOM 746 O O . ILE A 1 92 ? -5.104 4.402 6.257 1.00 93.50 92 ILE A O 1
ATOM 750 N N . PHE A 1 93 ? -2.940 4.730 5.780 1.00 93.75 93 PHE A N 1
ATOM 751 C CA . PHE A 1 93 ? -2.439 4.262 7.075 1.00 93.75 93 PHE A CA 1
ATOM 752 C C . PHE A 1 93 ? -2.983 5.098 8.241 1.00 93.75 93 PHE A C 1
ATOM 754 O O . PHE A 1 93 ? -3.534 4.532 9.185 1.00 93.75 93 PHE A O 1
ATOM 761 N N . TRP A 1 94 ? -2.887 6.429 8.155 1.00 92.88 94 TRP A N 1
ATOM 762 C CA . TRP A 1 94 ? -3.413 7.319 9.192 1.00 92.88 94 TRP A CA 1
ATOM 763 C C . TRP A 1 94 ? -4.932 7.209 9.340 1.00 92.88 94 TRP A C 1
ATOM 765 O O . TRP A 1 94 ? -5.406 7.095 10.468 1.00 92.88 94 TRP A O 1
ATOM 775 N N . LYS A 1 95 ? -5.693 7.156 8.237 1.00 93.19 95 LYS A N 1
ATOM 776 C CA . LYS A 1 95 ? -7.152 6.952 8.273 1.00 93.19 95 LYS A CA 1
ATOM 777 C C . LYS A 1 95 ? -7.526 5.689 9.057 1.00 93.19 95 LYS A C 1
ATOM 779 O O . LYS A 1 95 ? -8.353 5.759 9.959 1.00 93.19 95 LYS A O 1
ATOM 784 N N . ASN A 1 96 ? -6.865 4.564 8.780 1.00 90.50 96 ASN A N 1
ATOM 785 C CA . ASN A 1 96 ? -7.133 3.301 9.474 1.00 90.50 96 ASN A CA 1
ATOM 786 C C . ASN A 1 96 ? -6.818 3.369 10.982 1.00 90.50 96 ASN A C 1
ATOM 788 O O . ASN A 1 96 ? -7.528 2.763 11.782 1.00 90.50 96 ASN A O 1
ATOM 792 N N . ILE A 1 97 ? -5.778 4.111 11.388 1.00 90.88 97 ILE A N 1
ATOM 793 C CA . ILE A 1 97 ? -5.474 4.350 12.811 1.00 90.88 97 ILE A CA 1
ATOM 794 C C . ILE A 1 97 ? -6.569 5.195 13.465 1.00 90.88 97 ILE A C 1
ATOM 796 O O . ILE A 1 97 ? -7.063 4.823 14.529 1.00 90.88 97 ILE A O 1
ATOM 800 N N . TRP A 1 98 ? -6.975 6.294 12.827 1.00 92.00 98 TRP A N 1
ATOM 801 C CA . TRP A 1 98 ? -8.031 7.168 13.338 1.00 92.00 98 TRP A CA 1
ATOM 802 C C . TRP A 1 98 ? -9.372 6.437 13.472 1.00 92.00 98 TRP A C 1
ATOM 804 O O . TRP A 1 98 ? -10.022 6.565 14.504 1.00 92.00 98 TRP A O 1
ATOM 814 N N . GLU A 1 99 ? -9.758 5.600 12.505 1.00 91.88 99 GLU A N 1
ATOM 815 C CA . GLU A 1 99 ? -10.973 4.778 12.604 1.00 91.88 99 GLU A CA 1
ATOM 816 C C . GLU A 1 99 ? -10.935 3.788 13.780 1.00 91.88 99 GLU A C 1
ATOM 818 O O . GLU A 1 99 ? -11.939 3.612 14.471 1.00 91.88 99 GLU A O 1
ATOM 823 N N . LEU A 1 100 ? -9.787 3.148 14.038 1.00 90.12 100 LEU A N 1
ATOM 824 C CA . LEU A 1 100 ? -9.613 2.253 15.188 1.00 90.12 100 LEU A CA 1
ATOM 825 C C . LEU A 1 100 ? -9.649 3.016 16.520 1.00 90.12 100 LEU A C 1
ATOM 827 O O . LEU A 1 100 ? -10.253 2.544 17.484 1.00 90.12 100 LEU A O 1
ATOM 831 N N . TYR A 1 101 ? -9.025 4.194 16.570 1.00 90.94 101 TYR A N 1
ATOM 832 C CA . TYR A 1 101 ? -8.988 5.041 17.760 1.00 90.94 101 TYR A CA 1
ATOM 833 C C . TYR A 1 101 ? -10.376 5.596 18.106 1.00 90.94 101 TYR A C 1
ATOM 835 O O . TYR A 1 101 ? -10.820 5.455 19.244 1.00 90.94 101 TYR A O 1
ATOM 843 N N . LEU A 1 102 ? -11.111 6.120 17.119 1.00 91.75 102 LEU A N 1
ATOM 844 C CA . LEU A 1 102 ? -12.481 6.614 17.295 1.00 91.75 102 LEU A CA 1
ATOM 845 C C . LEU A 1 102 ? -13.436 5.506 17.761 1.00 91.75 102 LEU A C 1
ATOM 847 O O . LEU A 1 102 ? -14.200 5.723 18.698 1.00 91.75 102 LEU A O 1
ATOM 851 N N . LYS A 1 103 ? -13.350 4.295 17.189 1.00 92.50 103 LYS A N 1
ATOM 852 C CA . LYS A 1 103 ? -14.146 3.137 17.646 1.00 92.50 103 LYS A CA 1
ATOM 853 C C . LYS A 1 103 ? -13.897 2.812 19.123 1.00 92.50 103 LYS A C 1
ATOM 855 O O . LYS A 1 103 ? -14.853 2.572 19.858 1.00 92.50 103 LYS A O 1
ATOM 860 N N . ARG A 1 104 ? -12.638 2.856 19.577 1.00 91.56 104 ARG A N 1
ATOM 861 C CA . ARG A 1 104 ? -12.291 2.651 20.995 1.00 91.56 104 ARG A CA 1
ATOM 862 C C . ARG A 1 104 ? -12.747 3.804 21.891 1.00 91.56 104 ARG A C 1
ATOM 864 O O . ARG A 1 104 ? -13.243 3.539 22.979 1.00 91.56 104 ARG A O 1
ATOM 871 N N . LEU A 1 105 ? -12.635 5.058 21.446 1.00 94.50 105 LEU A N 1
ATOM 872 C CA . LEU A 1 105 ? -13.149 6.210 22.197 1.00 94.50 105 LEU A CA 1
ATOM 873 C C . LEU A 1 105 ? -14.661 6.111 22.428 1.00 94.50 105 LEU A C 1
ATOM 875 O O . LEU A 1 105 ? -15.105 6.287 23.557 1.00 94.50 105 LEU A O 1
ATOM 879 N N . VAL A 1 106 ? -15.443 5.770 21.398 1.00 95.06 106 VAL A N 1
ATOM 880 C CA . VAL A 1 106 ? -16.902 5.595 21.529 1.00 95.06 106 VAL A CA 1
ATOM 881 C C . VAL A 1 106 ? -17.240 4.491 22.538 1.00 95.06 106 VAL A C 1
ATOM 883 O O . VAL A 1 106 ? -18.105 4.690 23.389 1.00 95.06 106 VAL A O 1
ATOM 886 N N . GLN A 1 107 ? -16.520 3.363 22.513 1.00 94.12 107 GLN A N 1
ATOM 887 C CA . GLN A 1 107 ? -16.685 2.291 23.505 1.00 94.12 107 GLN A CA 1
ATOM 888 C C . GLN A 1 107 ? -16.361 2.757 24.934 1.00 94.12 107 GLN A C 1
ATOM 890 O O . GLN A 1 107 ? -17.135 2.493 25.851 1.00 94.12 107 GLN A O 1
ATOM 895 N N . LEU A 1 108 ? -15.260 3.491 25.134 1.00 94.81 108 LEU A N 1
ATOM 896 C CA . LEU A 1 108 ? -14.891 4.035 26.447 1.00 94.81 108 LEU A CA 1
ATOM 897 C C . LEU A 1 108 ? -15.923 5.051 26.963 1.00 94.81 108 LEU A C 1
ATOM 899 O O . LEU A 1 108 ? -16.305 4.990 28.128 1.00 94.81 108 LEU A O 1
ATOM 903 N N . ILE A 1 109 ? -16.424 5.942 26.102 1.00 95.81 109 ILE A N 1
ATOM 904 C CA . ILE A 1 109 ? -17.469 6.919 26.453 1.00 95.81 109 ILE A CA 1
ATOM 905 C C . ILE A 1 109 ? -18.773 6.213 26.854 1.00 95.81 109 ILE A C 1
ATOM 907 O O . ILE A 1 109 ? -19.410 6.626 27.826 1.00 95.81 109 ILE A O 1
ATOM 911 N N . ALA A 1 110 ? -19.150 5.133 26.160 1.00 95.62 110 ALA A N 1
ATOM 912 C CA . ALA A 1 110 ? -20.321 4.330 26.509 1.00 95.62 110 ALA A CA 1
ATOM 913 C C . ALA A 1 110 ? -20.166 3.660 27.888 1.00 95.62 110 ALA A C 1
ATOM 915 O O . ALA A 1 110 ? -21.069 3.754 28.718 1.00 95.62 110 ALA A O 1
ATOM 916 N N . ILE A 1 111 ? -18.999 3.065 28.173 1.00 96.06 111 ILE A N 1
ATOM 917 C CA . ILE A 1 111 ? -18.693 2.449 29.477 1.00 96.06 111 ILE A CA 1
ATOM 918 C C . ILE A 1 111 ? -18.721 3.494 30.602 1.00 96.06 111 ILE A C 1
ATOM 920 O O . ILE A 1 111 ? -19.359 3.274 31.629 1.00 96.06 111 ILE A O 1
ATOM 924 N N . ILE A 1 112 ? -18.087 4.655 30.411 1.00 96.38 112 ILE A N 1
ATOM 925 C CA . ILE A 1 112 ? -18.064 5.734 31.415 1.00 96.38 112 ILE A CA 1
ATOM 926 C C . ILE A 1 112 ? -19.479 6.274 31.670 1.00 96.38 112 ILE A C 1
ATOM 928 O O . ILE A 1 112 ? -19.849 6.509 32.820 1.00 96.38 112 ILE A O 1
ATOM 932 N N . SER A 1 113 ? -20.286 6.440 30.619 1.00 96.25 113 SER A N 1
ATOM 933 C CA . SER A 1 113 ? -21.692 6.850 30.741 1.00 96.25 113 SER A CA 1
ATOM 934 C C . SER A 1 113 ? -22.524 5.823 31.515 1.00 96.25 113 SER A C 1
ATOM 936 O O . SER A 1 113 ? -23.305 6.207 32.383 1.00 96.25 113 SER A O 1
ATOM 938 N N . PHE A 1 114 ? -22.313 4.526 31.269 1.00 95.75 114 PHE A N 1
ATOM 939 C CA . PHE A 1 114 ? -22.977 3.452 32.010 1.00 95.75 114 PHE A CA 1
ATOM 940 C C . PHE A 1 114 ? -22.583 3.442 33.496 1.00 95.75 114 PHE A C 1
ATOM 942 O O . PHE A 1 114 ? -23.457 3.403 34.358 1.00 95.75 114 PHE A O 1
ATOM 949 N N . ILE A 1 115 ? -21.290 3.572 33.817 1.00 95.69 115 ILE A N 1
ATOM 950 C CA . ILE A 1 115 ? -20.808 3.654 35.208 1.00 95.69 115 ILE A CA 1
ATOM 951 C C . ILE A 1 115 ? -21.436 4.855 35.934 1.00 95.69 115 ILE A C 1
ATOM 953 O O . ILE A 1 115 ? -21.921 4.710 37.056 1.00 95.69 115 ILE A O 1
ATOM 957 N N . LYS A 1 116 ? -21.496 6.029 35.287 1.00 94.69 116 LYS A N 1
ATOM 958 C CA . LYS A 1 116 ? -22.172 7.213 35.847 1.00 94.69 116 LYS A CA 1
ATOM 959 C C . LYS A 1 116 ? -23.657 6.964 36.118 1.00 94.69 116 LYS A C 1
ATOM 961 O O . LYS A 1 116 ? -24.147 7.385 37.162 1.00 94.69 116 LYS A O 1
ATOM 966 N N . LEU A 1 117 ? -24.357 6.275 35.213 1.00 95.06 117 LEU A N 1
ATOM 967 C CA . LEU A 1 117 ? -25.771 5.932 35.381 1.00 95.06 117 LEU A CA 1
ATOM 968 C C . LEU A 1 117 ? -25.992 4.999 36.582 1.00 95.06 117 LEU A C 1
ATOM 970 O O . LEU A 1 117 ? -26.906 5.236 37.368 1.00 95.06 117 LEU A O 1
ATOM 974 N N . VAL A 1 118 ? -25.133 3.988 36.761 1.00 93.44 118 VAL A N 1
ATOM 975 C CA . VAL A 1 118 ? -25.190 3.066 37.909 1.00 93.44 118 VAL A CA 1
ATOM 976 C C . VAL A 1 118 ? -24.947 3.807 39.226 1.00 93.44 118 VAL A C 1
ATOM 978 O O . VAL A 1 118 ? -25.747 3.671 40.147 1.00 93.44 118 VAL A O 1
ATOM 981 N N . ILE A 1 119 ? -23.905 4.643 39.312 1.00 92.94 119 ILE A N 1
ATOM 982 C CA . ILE A 1 119 ?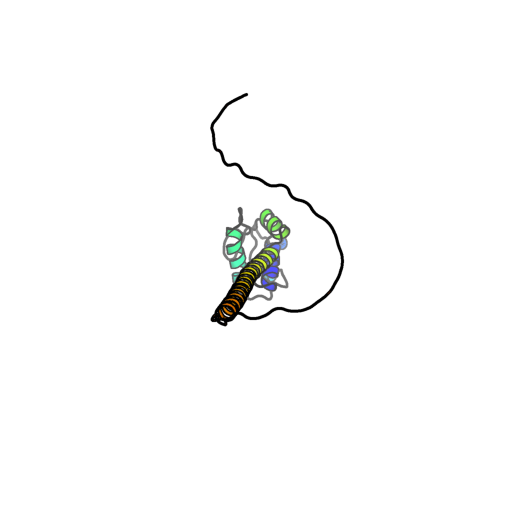 -23.608 5.432 40.523 1.00 92.94 119 ILE A CA 1
ATOM 983 C C . ILE A 1 119 ? -24.759 6.398 40.847 1.00 92.94 119 ILE A C 1
ATOM 985 O O . ILE A 1 119 ? -25.181 6.494 41.996 1.00 92.94 119 ILE A O 1
ATOM 989 N N . PHE A 1 120 ? -25.314 7.082 39.842 1.00 91.31 120 PHE A N 1
ATOM 990 C CA . PHE A 1 120 ? -26.455 7.981 40.037 1.00 91.31 120 PHE A CA 1
ATOM 991 C C . PHE A 1 120 ? -27.716 7.234 40.502 1.00 91.31 120 PHE A C 1
ATOM 993 O O . PHE A 1 120 ? -28.415 7.706 41.399 1.00 91.31 120 PHE A O 1
ATOM 1000 N N . GLY A 1 121 ? -27.988 6.055 39.932 1.00 87.94 121 GLY A N 1
ATOM 1001 C CA . GLY A 1 121 ? -29.091 5.188 40.349 1.00 87.94 121 GLY A CA 1
ATOM 1002 C C . GLY A 1 121 ? -28.952 4.711 41.797 1.00 87.94 121 GLY A C 1
ATOM 1003 O O . GLY A 1 121 ? -29.916 4.794 42.554 1.00 87.94 121 GLY A O 1
ATOM 1004 N N . LEU A 1 122 ? -27.747 4.290 42.198 1.00 85.88 122 LEU A N 1
ATOM 1005 C CA . LEU A 1 122 ? -27.443 3.882 43.573 1.00 85.88 122 LEU A CA 1
ATOM 1006 C C . LEU A 1 122 ? -27.596 5.043 44.563 1.00 85.88 122 LEU A C 1
ATOM 1008 O O . LEU A 1 122 ? -28.288 4.885 45.564 1.00 85.88 122 LEU A O 1
ATOM 1012 N N . ASN A 1 123 ? -27.043 6.223 44.264 1.00 83.62 123 ASN A N 1
ATOM 1013 C CA . ASN A 1 123 ? -27.205 7.401 45.123 1.00 83.62 123 ASN A CA 1
ATOM 1014 C C . ASN A 1 123 ? -28.685 7.779 45.286 1.00 83.62 123 ASN A C 1
ATOM 1016 O O . ASN A 1 123 ? -29.134 8.035 46.400 1.00 83.62 123 ASN A O 1
ATOM 1020 N N . LYS A 1 124 ? -29.468 7.764 44.196 1.00 82.44 124 LYS A N 1
ATOM 1021 C CA . LYS A 1 124 ? -30.910 8.043 44.257 1.00 82.44 124 LYS A CA 1
ATOM 1022 C C . LYS A 1 124 ? -31.663 7.009 45.100 1.00 82.44 124 LYS A C 1
ATOM 1024 O O . LYS A 1 124 ? -32.577 7.394 45.820 1.00 82.44 124 LYS A O 1
ATOM 1029 N N . TYR A 1 125 ? -31.291 5.732 45.013 1.00 74.56 125 TYR A N 1
ATOM 1030 C CA . TYR A 1 125 ? -31.881 4.667 45.825 1.00 74.56 125 TYR A CA 1
ATOM 1031 C C . TYR A 1 125 ? -31.568 4.859 47.316 1.00 74.56 125 TYR A C 1
ATOM 1033 O O . TYR A 1 125 ? -32.491 4.870 48.125 1.00 74.56 125 TYR A O 1
ATOM 1041 N N . ILE A 1 126 ? -30.301 5.111 47.668 1.00 73.88 126 ILE A N 1
ATOM 1042 C CA . ILE A 1 126 ? -29.857 5.329 49.057 1.00 73.88 126 ILE A CA 1
ATOM 1043 C C . ILE A 1 126 ? -30.578 6.536 49.681 1.00 73.88 126 ILE A C 1
ATOM 1045 O O . ILE A 1 126 ? -31.192 6.407 50.738 1.00 73.88 126 ILE A O 1
ATOM 1049 N N . SER A 1 127 ? -30.625 7.678 48.983 1.00 67.00 127 SER A N 1
ATOM 1050 C CA . SER A 1 127 ? -31.355 8.870 49.449 1.00 67.00 127 SER A CA 1
ATOM 1051 C C . SER A 1 127 ? -32.886 8.721 49.453 1.00 67.00 127 SER A C 1
ATOM 1053 O O . SER A 1 127 ? -33.584 9.609 49.947 1.00 67.00 127 SER A O 1
ATOM 1055 N N . GLN A 1 128 ? -33.436 7.644 48.878 1.00 62.00 128 GLN A N 1
ATOM 1056 C CA . GLN A 1 128 ? -34.854 7.291 49.002 1.00 62.00 128 GLN A CA 1
ATOM 1057 C C . GLN A 1 128 ? -35.104 6.317 50.158 1.00 62.00 128 GLN A C 1
ATOM 1059 O O . GLN A 1 128 ? -36.104 6.487 50.848 1.00 62.00 128 GLN A O 1
ATOM 1064 N N . SER A 1 129 ? -34.213 5.353 50.419 1.00 60.53 129 SER A N 1
ATOM 1065 C CA . SER A 1 129 ? -34.328 4.475 51.593 1.00 60.53 129 SER A CA 1
ATOM 1066 C C . SER A 1 129 ? -34.165 5.238 52.908 1.00 60.53 129 SER A C 1
ATOM 1068 O O . SER A 1 129 ? -34.958 5.026 53.817 1.00 60.53 129 SER A O 1
ATOM 1070 N N . GLU A 1 130 ? -33.223 6.183 52.973 1.00 58.09 130 GLU A N 1
ATOM 1071 C CA . GLU A 1 130 ? -32.944 6.998 54.168 1.00 58.09 130 GLU A CA 1
ATOM 1072 C C . GLU A 1 130 ? -34.187 7.807 54.602 1.00 58.09 130 GLU A C 1
ATOM 1074 O O . GLU A 1 130 ? -34.592 7.775 55.760 1.00 58.09 130 GLU A O 1
ATOM 1079 N N . LYS A 1 131 ? -34.914 8.396 53.639 1.00 55.94 131 LYS A N 1
ATOM 1080 C CA . LYS A 1 131 ? -36.190 9.093 53.895 1.00 55.94 131 LYS A CA 1
ATOM 1081 C C . LYS A 1 131 ? -37.339 8.186 54.348 1.00 55.94 131 LYS A C 1
ATOM 1083 O O . LYS A 1 131 ? -38.284 8.677 54.952 1.00 55.94 131 LYS A O 1
ATOM 1088 N N . ILE A 1 132 ? -37.300 6.894 54.020 1.00 54.31 132 ILE A N 1
ATOM 1089 C CA . ILE A 1 132 ? -38.354 5.930 54.383 1.00 54.31 132 ILE A CA 1
ATOM 1090 C C . ILE A 1 132 ? -38.105 5.336 55.782 1.00 54.31 132 ILE A C 1
ATOM 1092 O O . ILE A 1 132 ? -39.043 4.817 56.391 1.00 54.31 132 ILE A O 1
ATOM 1096 N N . GLU A 1 133 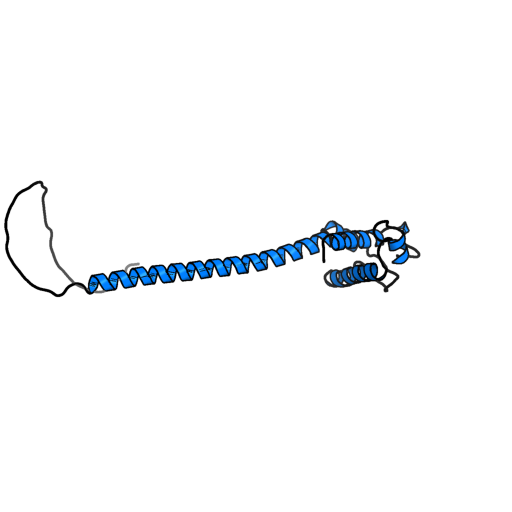? -36.878 5.411 56.306 1.00 48.25 133 GLU A N 1
ATOM 1097 C CA . GLU A 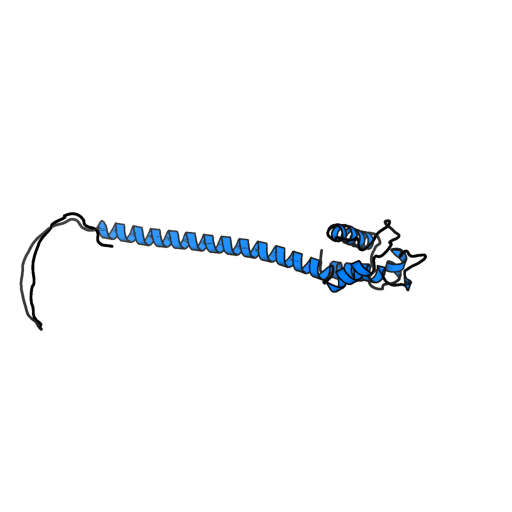1 133 ? -36.579 5.052 57.699 1.00 48.25 133 GLU A CA 1
ATOM 1098 C C . GLU A 1 133 ? -36.944 6.177 58.679 1.00 48.25 133 GLU A C 1
ATOM 1100 O O . GLU A 1 133 ? -37.605 5.884 59.678 1.00 48.25 133 GLU A O 1
ATOM 1105 N N . ASP A 1 134 ? -36.652 7.446 58.359 1.00 51.06 134 ASP A N 1
ATOM 1106 C CA . ASP A 1 134 ? -37.076 8.594 59.184 1.00 51.06 134 ASP A CA 1
ATOM 1107 C C . ASP A 1 134 ? -38.607 8.612 59.402 1.00 51.06 134 ASP A C 1
ATOM 1109 O O . ASP A 1 134 ? -39.071 8.666 60.545 1.00 51.06 134 ASP A O 1
ATOM 1113 N N . ASP A 1 135 ? -39.401 8.439 58.334 1.00 43.75 135 ASP A N 1
ATOM 1114 C CA . ASP A 1 135 ? -40.879 8.417 58.380 1.00 43.75 135 ASP A CA 1
ATOM 1115 C C . ASP A 1 135 ? -41.480 7.205 59.131 1.00 43.75 135 ASP A C 1
ATOM 1117 O O . ASP A 1 135 ? -42.681 7.177 59.412 1.00 43.75 135 ASP A O 1
ATOM 1121 N N . LYS A 1 136 ? -40.684 6.182 59.477 1.00 42.66 136 LYS A N 1
ATOM 1122 C CA . LYS A 1 136 ? -41.154 4.998 60.230 1.00 42.66 136 LYS A CA 1
ATOM 1123 C C . LYS A 1 136 ? -40.877 5.062 61.729 1.00 42.66 136 LYS A C 1
ATOM 1125 O O . LYS A 1 136 ? -41.327 4.182 62.463 1.00 42.66 136 LYS A O 1
ATOM 1130 N N . SER A 1 137 ? -40.191 6.101 62.198 1.00 42.84 137 SER A N 1
ATOM 1131 C CA . SER A 1 137 ? -39.774 6.253 63.595 1.00 42.84 137 SER A CA 1
ATOM 1132 C C . SER A 1 137 ? -40.671 7.186 64.431 1.00 42.84 137 SER A C 1
ATOM 1134 O O . SER A 1 137 ? -40.190 7.882 65.323 1.00 42.84 137 SER A O 1
ATOM 1136 N N . SER A 1 138 ? -41.997 7.182 64.216 1.00 36.94 138 SER A N 1
ATOM 1137 C CA . SER A 1 138 ? -42.921 7.884 65.128 1.00 36.94 138 SER A CA 1
ATOM 1138 C C . SER A 1 138 ? -44.332 7.277 65.236 1.00 36.94 138 SER A C 1
ATOM 1140 O O . SER A 1 138 ? -45.162 7.449 64.342 1.00 36.94 138 SER A O 1
ATOM 1142 N N . PRO A 1 139 ? -44.658 6.622 66.367 1.00 33.88 139 PRO A N 1
ATOM 1143 C CA . PRO A 1 139 ? -46.022 6.469 66.865 1.00 33.88 139 PRO A CA 1
ATOM 1144 C C . PRO A 1 139 ? -46.401 7.634 67.802 1.00 33.88 139 PRO A C 1
ATOM 1146 O O . PRO A 1 139 ? -45.581 8.133 68.567 1.00 33.88 139 PRO A O 1
ATOM 1149 N N . GLN A 1 140 ? -47.667 8.051 67.746 1.00 35.03 140 GLN A N 1
ATOM 1150 C CA . GLN A 1 140 ? -48.224 9.230 68.430 1.00 35.03 140 GLN A CA 1
ATOM 1151 C C . GLN A 1 140 ? -48.334 9.129 69.972 1.00 35.03 140 GLN A C 1
ATOM 1153 O O . GLN A 1 140 ? -48.261 8.045 70.541 1.00 35.03 140 GLN A O 1
ATOM 1158 N N . GLN A 1 141 ? -48.723 10.274 70.569 1.00 32.56 141 GLN A N 1
ATOM 1159 C CA . GLN A 1 141 ? -49.182 10.553 71.953 1.00 32.56 141 GLN A CA 1
ATOM 1160 C C . GLN A 1 141 ? -48.083 11.084 72.904 1.00 32.56 141 GLN A C 1
ATOM 1162 O O . GLN A 1 141 ? -46.962 10.603 72.891 1.00 32.56 141 GLN A O 1
ATOM 1167 N N . SER A 1 142 ? -48.314 12.094 73.760 1.00 31.31 142 SER A N 1
ATOM 1168 C CA . SER A 1 142 ? -49.559 12.779 74.184 1.00 31.31 142 SER A CA 1
ATOM 1169 C C . SER A 1 142 ? -49.294 14.219 74.681 1.00 31.31 142 SER A C 1
ATOM 1171 O O . SER A 1 142 ? -48.151 14.627 74.865 1.00 31.31 142 SER A O 1
ATOM 1173 N N . GLU A 1 143 ? -50.361 14.991 74.914 1.00 37.41 143 GLU A N 1
ATOM 1174 C CA . GLU A 1 143 ? -50.336 16.336 75.512 1.00 37.41 143 GLU A CA 1
ATOM 1175 C C . GLU A 1 143 ? -49.570 16.415 76.853 1.00 37.41 143 GLU A C 1
ATOM 1177 O O . GLU A 1 143 ? -49.816 15.590 77.736 1.00 37.41 143 GLU A O 1
ATOM 1182 N N . LYS A 1 144 ? -48.823 17.514 77.098 1.00 30.67 144 LYS A N 1
ATOM 1183 C CA . LYS A 1 144 ? -49.129 18.457 78.208 1.00 30.67 144 LYS A CA 1
ATOM 1184 C C . LYS A 1 144 ? -48.179 19.661 78.366 1.00 30.67 144 LYS A C 1
ATOM 1186 O O . LYS A 1 144 ? -46.966 19.520 78.379 1.00 30.67 144 LYS A O 1
ATOM 1191 N N . LYS A 1 145 ? -48.819 20.780 78.743 1.00 32.78 145 LYS A N 1
ATOM 1192 C CA . LYS A 1 145 ? -48.350 21.915 79.574 1.00 32.78 145 LYS A CA 1
ATOM 1193 C C . LYS A 1 145 ? -47.426 22.997 78.974 1.00 32.78 145 LYS A C 1
ATOM 1195 O O . LYS A 1 145 ? -46.256 22.799 78.688 1.00 32.78 145 LYS A O 1
ATOM 1200 N N . GLN A 1 146 ? -47.995 24.208 78.985 1.00 34.09 146 GLN A N 1
ATOM 1201 C CA . GLN A 1 146 ? -47.359 25.536 79.054 1.00 34.09 146 GLN A CA 1
ATOM 1202 C C . GLN A 1 146 ? -46.242 25.574 80.132 1.00 34.09 146 GLN A C 1
ATOM 1204 O O . GLN A 1 146 ? -46.313 24.835 81.112 1.00 34.09 146 GLN A O 1
ATOM 1209 N N . THR A 1 147 ? -45.236 26.460 80.103 1.00 28.86 147 THR A N 1
ATOM 1210 C CA . THR A 1 147 ? -45.347 27.912 80.397 1.00 28.86 147 THR A CA 1
ATOM 1211 C C . THR A 1 147 ? -43.996 28.638 80.184 1.00 28.86 147 THR A C 1
ATOM 1213 O O . THR A 1 147 ? -42.963 28.000 80.352 1.00 28.86 147 THR A O 1
ATOM 1216 N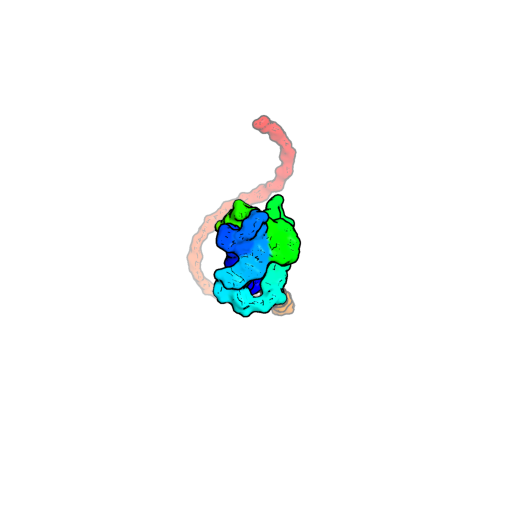 N . LYS A 1 148 ? -44.030 29.983 80.034 1.00 29.31 148 LYS A N 1
ATOM 1217 C CA . LYS A 1 148 ? -42.941 30.985 80.260 1.00 29.31 148 LYS A CA 1
ATOM 1218 C C . LYS A 1 148 ? -41.801 31.075 79.212 1.00 29.31 148 LYS A C 1
ATOM 1220 O O . LYS A 1 148 ? -41.341 30.051 78.741 1.00 29.31 148 LYS A O 1
ATOM 1225 N N . VAL A 1 149 ? -41.230 32.253 78.885 1.00 30.17 149 VAL A N 1
ATOM 1226 C CA . VAL A 1 149 ? -41.658 33.681 78.997 1.00 30.17 149 VAL A CA 1
ATOM 1227 C C . VAL A 1 149 ? -40.664 34.579 78.210 1.00 30.17 149 VAL A C 1
ATOM 1229 O O . VAL A 1 149 ? -39.481 34.269 78.272 1.00 30.17 149 VAL A O 1
ATOM 1232 N N . LEU A 1 150 ? -41.109 35.707 77.605 1.00 29.02 150 LEU A N 1
ATOM 1233 C CA . LEU A 1 150 ? -40.285 36.800 76.986 1.00 29.02 150 LEU A CA 1
ATOM 1234 C C . LEU A 1 150 ? -39.335 36.365 75.825 1.00 29.02 150 LEU A C 1
ATOM 1236 O O . LEU A 1 150 ? -38.940 35.213 75.760 1.00 29.02 150 LEU A O 1
ATOM 1240 N N . LYS A 1 151 ? -38.862 37.175 74.862 1.00 30.47 151 LYS A N 1
ATOM 1241 C CA . LYS A 1 151 ? -39.150 38.509 74.255 1.00 30.47 151 LYS A CA 1
ATOM 1242 C C . LYS A 1 151 ? -38.512 38.448 72.817 1.00 30.47 151 LYS A C 1
ATOM 1244 O O . LYS A 1 151 ? -37.918 37.420 72.510 1.00 30.47 151 LYS A O 1
ATOM 1249 N N . ASP A 1 152 ? -38.541 39.386 71.864 1.00 27.62 152 ASP A N 1
ATOM 1250 C CA . ASP A 1 152 ? -38.965 40.794 71.725 1.00 27.62 152 ASP A CA 1
ATOM 1251 C C . ASP A 1 152 ? -39.205 41.117 70.220 1.00 27.62 152 ASP A C 1
ATOM 1253 O O . ASP A 1 152 ? -38.900 40.269 69.388 1.00 27.62 152 ASP A O 1
ATOM 1257 N N . SER A 1 153 ? -39.644 42.343 69.878 1.00 36.97 153 SER A N 1
ATOM 1258 C CA . SER A 1 153 ? -39.759 42.909 68.502 1.00 36.97 153 SER A CA 1
ATOM 1259 C C . SER A 1 153 ? -40.749 42.208 67.540 1.00 36.97 153 SER A C 1
ATOM 1261 O O . SER A 1 153 ? -40.583 41.049 67.183 1.00 36.97 153 SER A O 1
ATOM 1263 N N . SER A 1 154 ? -41.898 42.799 67.186 1.00 33.38 154 SER A N 1
ATOM 1264 C CA . SER A 1 154 ? -42.095 43.952 66.272 1.00 33.38 154 SER A CA 1
ATOM 1265 C C . SER A 1 154 ? -41.773 43.584 64.799 1.00 33.38 154 SER A C 1
ATOM 1267 O O . SER A 1 154 ? -40.727 43.011 64.526 1.00 33.38 154 SER A O 1
ATOM 1269 N N . ASP A 1 155 ? -42.643 43.787 63.799 1.00 33.72 155 ASP A N 1
ATOM 1270 C CA . ASP A 1 155 ? -43.783 44.712 63.701 1.00 33.72 155 ASP A CA 1
ATOM 1271 C C . ASP A 1 155 ? -44.980 44.180 62.870 1.00 33.72 155 ASP A C 1
ATOM 1273 O O . ASP A 1 155 ? -44.804 43.501 61.864 1.00 33.72 155 ASP A O 1
ATOM 1277 N N . ILE A 1 156 ? -46.194 44.550 63.317 1.00 37.03 156 ILE A N 1
ATOM 1278 C CA . ILE A 1 156 ? -47.327 45.122 62.540 1.00 37.03 156 ILE A CA 1
ATOM 1279 C C . ILE A 1 156 ? -47.690 44.393 61.214 1.00 37.03 156 ILE A C 1
ATOM 1281 O O . ILE A 1 156 ? -46.984 44.490 60.220 1.00 37.03 156 ILE A O 1
ATOM 1285 N N . HIS A 1 157 ? -48.776 43.599 61.163 1.00 30.62 157 HIS A N 1
ATOM 1286 C CA . HIS A 1 157 ? -50.168 44.019 60.828 1.00 30.62 157 HIS A CA 1
ATOM 1287 C C . HIS A 1 157 ? -50.348 44.603 59.393 1.00 30.62 157 HIS A C 1
ATOM 1289 O O . HIS A 1 157 ? -49.504 45.340 58.915 1.00 30.62 157 HIS A O 1
ATOM 1295 N N . TYR A 1 158 ? -51.439 44.394 58.637 1.00 32.56 158 TYR A N 1
ATOM 1296 C CA . TYR A 1 158 ? -52.786 43.878 58.942 1.00 32.56 158 TYR A CA 1
ATOM 1297 C C . TYR A 1 158 ? -53.444 43.202 57.707 1.00 32.56 158 TYR A C 1
ATOM 1299 O O . TYR A 1 158 ? -53.029 43.391 56.569 1.00 32.56 158 TYR A O 1
ATOM 1307 N N . HIS A 1 159 ? -54.516 42.445 57.968 1.00 30.80 159 HIS A N 1
ATOM 1308 C CA . HIS A 1 159 ? -55.469 41.807 57.046 1.00 30.80 159 HIS A CA 1
ATOM 1309 C C . HIS A 1 159 ? -55.768 42.480 55.687 1.00 30.80 159 HIS A C 1
ATOM 1311 O O . HIS A 1 159 ? -56.076 43.670 55.631 1.00 30.80 159 HIS A O 1
ATOM 1317 N N . LYS A 1 160 ? -56.072 41.632 54.688 1.00 35.62 160 LYS A N 1
ATOM 1318 C CA . LYS A 1 160 ? -57.445 41.619 54.144 1.00 35.62 160 LYS A CA 1
ATOM 1319 C C . LYS A 1 160 ? -57.912 40.232 53.681 1.00 35.62 160 LYS A C 1
ATOM 1321 O O . LYS A 1 160 ? -57.234 39.549 52.923 1.00 35.62 160 LYS A O 1
ATOM 1326 N N . SER A 1 161 ? -59.093 39.848 54.155 1.00 33.84 161 SER A N 1
ATOM 1327 C CA . SER A 1 161 ? -59.980 38.840 53.563 1.00 33.84 161 SER A CA 1
ATOM 1328 C C . SER A 1 161 ? -60.619 39.410 52.265 1.00 33.84 161 SER A C 1
ATOM 1330 O O . SER A 1 161 ? -60.396 40.574 51.941 1.00 33.84 161 SER A O 1
ATOM 1332 N N . ASN A 1 162 ? -61.408 38.710 51.445 1.00 31.30 162 ASN A N 1
ATOM 1333 C CA . ASN A 1 162 ? -62.152 37.466 51.628 1.00 31.30 162 ASN A CA 1
ATOM 1334 C C . ASN A 1 162 ? -62.510 36.855 50.249 1.00 31.30 162 ASN A C 1
ATOM 1336 O O . ASN A 1 162 ? -62.439 37.556 49.246 1.00 31.30 162 ASN A O 1
ATOM 1340 N N . LEU A 1 163 ? -62.944 35.588 50.248 1.00 33.31 163 LEU A N 1
ATOM 1341 C CA . LEU A 1 163 ? -63.993 34.988 49.392 1.00 33.31 163 LEU A CA 1
ATOM 1342 C C . LEU A 1 163 ? -64.484 35.740 48.127 1.00 33.31 163 LEU A C 1
ATOM 1344 O O . LEU A 1 163 ? -65.018 36.838 48.242 1.00 33.31 163 LEU A O 1
ATOM 1348 N N . ILE A 1 164 ? -64.531 35.034 46.984 1.00 34.84 164 ILE A N 1
ATOM 1349 C CA . ILE A 1 164 ? -65.783 34.589 46.312 1.00 34.84 164 ILE A CA 1
ATOM 1350 C C . ILE A 1 164 ? -65.445 33.719 45.080 1.00 34.84 164 ILE A C 1
ATOM 1352 O O . ILE A 1 164 ? -64.612 34.085 44.255 1.00 34.84 164 ILE A O 1
ATOM 1356 N N . ASN A 1 165 ? -66.113 32.567 44.954 1.00 33.84 165 ASN A N 1
ATOM 1357 C CA . ASN A 1 165 ? -66.182 31.792 43.709 1.00 33.84 165 ASN A CA 1
ATOM 1358 C C . ASN A 1 165 ? -67.234 32.421 42.787 1.00 33.84 165 ASN A C 1
ATOM 1360 O O . ASN A 1 165 ? -68.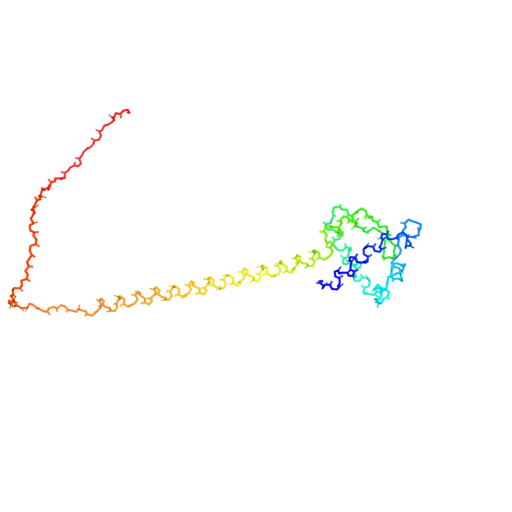329 32.663 43.286 1.00 33.84 165 ASN A O 1
ATOM 1364 N N . GLN A 1 166 ? -66.978 32.540 41.479 1.00 35.44 166 GLN A N 1
ATOM 1365 C CA . GLN A 1 166 ? -67.918 32.082 40.437 1.00 35.44 166 GLN A CA 1
ATOM 1366 C C . GLN A 1 166 ? -67.367 32.257 39.010 1.00 35.44 166 GLN A C 1
ATOM 1368 O O . GLN A 1 166 ? -67.127 33.357 38.526 1.00 35.44 166 GLN A O 1
ATOM 1373 N N . GLU A 1 167 ? -67.172 31.113 38.361 1.00 34.69 167 GLU A N 1
ATOM 1374 C CA . GLU A 1 167 ? -67.665 30.785 37.017 1.00 34.69 167 GLU A CA 1
ATOM 1375 C C . GLU A 1 167 ? -68.729 31.761 36.459 1.00 34.69 167 GLU A C 1
ATOM 1377 O O . GLU A 1 167 ? -69.739 31.976 37.121 1.00 34.69 167 GLU A O 1
ATOM 1382 N N . TYR A 1 168 ? -68.521 32.326 35.258 1.00 35.72 168 TYR A N 1
ATOM 1383 C CA . TYR A 1 168 ? -69.435 32.165 34.108 1.00 35.72 168 TYR A CA 1
ATOM 1384 C C . TYR A 1 168 ? -68.897 32.800 32.804 1.00 35.72 168 TYR A C 1
ATOM 1386 O O . TYR A 1 168 ? -68.248 33.842 32.797 1.00 35.72 168 TYR A O 1
ATOM 1394 N N . ASP A 1 169 ? -69.204 32.093 31.720 1.00 35.47 169 ASP A N 1
ATOM 1395 C CA . ASP A 1 169 ? -69.207 32.385 30.281 1.00 35.47 169 ASP A CA 1
ATOM 1396 C C . ASP A 1 169 ? -68.743 33.719 29.654 1.00 35.47 169 ASP A C 1
ATOM 1398 O O . ASP A 1 169 ? -69.196 34.814 29.963 1.00 35.47 169 ASP A O 1
ATOM 1402 N N . SER A 1 170 ? -68.005 33.516 28.553 1.00 38.22 170 SER A N 1
ATOM 1403 C CA . SER A 1 170 ? -68.188 34.110 27.215 1.00 38.22 170 SER A CA 1
ATOM 1404 C C . SER A 1 170 ? -68.396 35.628 27.055 1.00 38.22 170 SER A C 1
ATOM 1406 O O . SER A 1 170 ? -69.431 36.175 27.417 1.00 38.22 170 SER A O 1
ATOM 1408 N N . LEU A 1 171 ? -67.524 36.261 26.259 1.00 41.53 171 LEU A N 1
ATOM 1409 C CA . LEU A 1 171 ? -67.897 36.803 24.940 1.00 41.53 171 LEU A CA 1
ATOM 1410 C C . LEU A 1 171 ? -66.692 37.412 24.206 1.00 41.53 171 LEU A C 1
ATOM 1412 O O . LEU A 1 171 ? -65.855 38.107 24.772 1.00 41.53 171 LEU A O 1
ATOM 1416 N N . LYS A 1 172 ? -66.677 37.147 22.898 1.00 35.16 172 LYS A N 1
ATOM 1417 C CA . LYS A 1 172 ? -65.996 37.886 21.827 1.00 35.16 172 LYS A CA 1
ATOM 1418 C C . LYS A 1 172 ? -65.893 39.400 22.084 1.00 35.16 172 LYS A C 1
ATOM 1420 O O . LYS A 1 172 ? -66.935 40.008 22.300 1.00 35.16 172 LYS A O 1
ATOM 1425 N N . VAL A 1 173 ? -64.738 39.999 21.779 1.00 37.62 173 VAL A N 1
ATOM 1426 C CA . VAL A 1 173 ? -64.615 41.081 20.774 1.00 37.62 173 VAL A CA 1
ATOM 1427 C C . VAL A 1 173 ? -63.266 40.922 20.048 1.00 37.62 173 VAL A C 1
ATOM 1429 O O . VAL A 1 173 ? -62.290 40.505 20.660 1.00 37.62 173 VAL A O 1
ATOM 1432 N N . GLN A 1 174 ? -63.327 41.192 18.740 1.00 35.00 174 GLN A N 1
ATOM 1433 C CA . GLN A 1 174 ? -62.311 41.330 17.677 1.00 35.00 174 GLN A CA 1
ATOM 1434 C C . GLN A 1 174 ? -60.826 41.423 18.066 1.00 35.00 174 GLN A C 1
ATOM 1436 O O . GLN A 1 174 ? -60.467 42.360 18.809 1.00 35.00 174 GLN A O 1
#

Radius of gyration: 41.3 Å; chains: 1; bounding box: 87×58×105 Å

Organism: NCBI:txid1109740

Foldseek 3Di:
DDPVLQVVLLLLLVLQPDPQQDDPQKGFLVSSQVVDPVNVPDDPVSSLVSVVVLVVVQVVPPDRQWDDDSTITRGPVVVSVVCVVVPGSNVVVVVVVVVVVVVVVVVVVVVVVVVVVVVVVVVVVVVVVVVVVVVVPDDDDDDDDDDDDDDDDDDDDDDDDDDDDDDDDDDDDD

Secondary structure (DSSP, 8-state):
--HHHHHHHHHHHHHTT-GGGBSSS-EEHHHHHHH-TTTTTS-HHHHHHHHHHHHHHHTTSSS-SEEE-SSEEEE-HHHHHHHHHTTHHHHHHHHHHHHHHHHHHHHHHHHHHHHHHHHHHHHHHHHHHHHHHHTTS-------------------------------------

pLDDT: mean 77.16, std 24.88, range [27.62, 97.0]

Sequence (174 aa):
MNWKQAKLLDILLKDFTIIKYKGNGYTTVEKVKKGNKHLNKLSNLEIDKLLFIIKKEQLKLPKPMLSGDISIFLANEYTINEFLNSGGFKKIFWKNIWELYLKRLVQLIAIISFIKLVIFGLNKYISQSEKIEDDKSSPQQSEKKQTKVLKDSSDIHYHKSNLINQEYDSLKVQ